Protein AF-A0A0D6MCU6-F1 (afdb_monomer)

Foldseek 3Di:
DDLVVLCVVCVVDDSVVSVVLVCCCQPPAPCVRPQWGAVVSLVVVLVVCCVVVNPPDPLSVVSVVLSVVLLVLLCVLLVHDNGDIQHSNNSVVSVVVQVVDPDHRPSVVSVVVNVCVVPPPPVD

Secondary structure (DSSP, 8-state):
--HHHHHHH-TTS-HHHHHHHHHHIIIII--S-SSEE-HHHHHHHHHHHHHHH-TTSHHHHHHHHHHHHHHHHHHHHTT--TTS-EEHHHHHHHHHHHHH-SS--HHHHHHHHHHHHHH-TT--

Radius of gyration: 15.27 Å; Cα contacts (8 Å, |Δi|>4): 111; chains: 1; bounding box: 32×31×40 Å

Organism: NCBI:txid53326

pLDDT: mean 88.23, std 8.29, range [47.59, 96.81]

Mean predicted aligned error: 4.76 Å

InterPro domains:
  IPR011992 EF-hand domain pair [SSF47473] (14-123)

Solvent-accessible surface area (backbone atoms only — not comparable to full-atom values): 7125 Å² total; per-residue (Å²): 134,58,72,65,63,56,42,68,75,40,76,92,51,62,59,70,57,53,56,52,53,52,51,45,42,60,74,74,45,22,71,79,69,75,77,38,35,41,64,65,26,52,49,52,51,35,51,50,44,15,73,75,72,36,74,82,33,71,67,27,51,50,42,47,53,44,49,49,53,23,52,52,37,48,26,56,75,67,75,45,60,80,86,52,72,41,39,64,67,54,50,52,49,54,53,58,53,44,75,75,42,97,56,81,56,68,29,59,54,42,44,50,59,42,52,50,58,67,69,44,82,77,81,122

Structure (mmCIF, N/CA/C/O backbone):
data_AF-A0A0D6MCU6-F1
#
_entry.id   AF-A0A0D6MCU6-F1
#
loop_
_atom_site.group_PDB
_atom_site.id
_atom_site.type_symbol
_atom_site.label_atom_id
_atom_site.label_alt_id
_atom_site.label_comp_id
_atom_site.label_asym_id
_atom_site.label_entity_id
_atom_site.label_seq_id
_atom_site.pdbx_PDB_ins_code
_atom_site.Cartn_x
_atom_site.Cartn_y
_atom_site.Cartn_z
_atom_site.occupancy
_atom_site.B_iso_or_equiv
_atom_site.auth_seq_id
_atom_site.auth_comp_id
_atom_site.auth_asym_id
_atom_site.auth_atom_id
_atom_site.pdbx_PDB_model_num
ATOM 1 N N . MET A 1 1 ? -5.805 -15.772 10.165 1.00 73.12 1 MET A N 1
ATOM 2 C CA . MET A 1 1 ? -6.796 -15.003 10.948 1.00 73.12 1 MET A CA 1
ATOM 3 C C . MET A 1 1 ? -8.021 -14.872 10.070 1.00 73.12 1 MET A C 1
ATOM 5 O O . MET A 1 1 ? -7.828 -14.622 8.887 1.00 73.12 1 MET A O 1
ATOM 9 N N . ASN A 1 2 ? -9.226 -15.155 10.561 1.00 85.69 2 ASN A N 1
ATOM 10 C CA . ASN A 1 2 ? -10.412 -15.002 9.718 1.00 85.69 2 ASN A CA 1
ATOM 11 C C . ASN A 1 2 ? -10.888 -13.532 9.752 1.00 85.69 2 ASN A C 1
ATOM 13 O O . ASN A 1 2 ? -10.507 -12.772 10.637 1.00 85.69 2 ASN A O 1
ATOM 17 N N . LEU A 1 3 ? -11.683 -13.117 8.765 1.00 90.81 3 LEU A N 1
ATOM 18 C CA . LEU A 1 3 ? -12.147 -11.730 8.633 1.00 90.81 3 LEU A CA 1
ATOM 19 C C . LEU A 1 3 ? -12.999 -11.256 9.823 1.00 90.81 3 LEU A C 1
ATOM 21 O O . LEU A 1 3 ? -12.942 -10.082 10.168 1.00 90.81 3 LEU A O 1
ATOM 25 N N . GLU A 1 4 ? -13.771 -12.146 10.444 1.00 93.69 4 GLU A N 1
ATOM 26 C CA . GLU A 1 4 ? -14.603 -11.790 11.597 1.00 93.69 4 GLU A CA 1
ATOM 27 C C . GLU A 1 4 ? -13.730 -11.516 12.834 1.00 93.69 4 GLU A C 1
ATOM 29 O O . GLU A 1 4 ? -13.958 -10.517 13.508 1.00 93.69 4 GLU A O 1
ATOM 34 N N . ASP A 1 5 ? -12.646 -12.280 13.043 1.00 93.44 5 ASP A N 1
ATOM 35 C CA . ASP A 1 5 ? -11.665 -12.001 14.106 1.00 93.44 5 ASP A CA 1
ATOM 36 C C . ASP A 1 5 ? -11.085 -10.581 13.959 1.00 93.44 5 ASP A C 1
ATOM 38 O O . ASP A 1 5 ? -10.907 -9.862 14.938 1.00 93.44 5 ASP A O 1
ATOM 42 N N . VAL A 1 6 ? -10.792 -10.162 12.721 1.00 92.81 6 VAL A N 1
ATOM 43 C CA . VAL A 1 6 ? -10.265 -8.819 12.435 1.00 92.81 6 VAL A CA 1
ATOM 44 C C . VAL A 1 6 ? -11.323 -7.751 12.696 1.00 92.81 6 VAL A C 1
ATOM 46 O O . VAL A 1 6 ? -10.993 -6.702 13.234 1.00 92.81 6 VAL A O 1
ATOM 49 N N . ILE A 1 7 ? -12.587 -7.996 12.341 1.00 95.12 7 ILE A N 1
ATOM 50 C CA . ILE A 1 7 ? -13.681 -7.056 12.624 1.00 95.12 7 ILE A CA 1
ATOM 51 C C . ILE A 1 7 ? -13.814 -6.836 14.136 1.00 95.12 7 ILE A C 1
ATOM 53 O O . ILE A 1 7 ? -13.882 -5.690 14.578 1.00 95.12 7 ILE A O 1
ATOM 57 N N . ASP A 1 8 ? -13.748 -7.909 14.923 1.00 95.44 8 ASP A N 1
ATOM 58 C CA . ASP A 1 8 ? -13.844 -7.845 16.383 1.00 95.44 8 ASP A CA 1
ATOM 59 C C . ASP A 1 8 ? -12.674 -7.082 17.034 1.00 95.44 8 ASP A C 1
ATOM 61 O O . ASP A 1 8 ? -12.832 -6.489 18.103 1.00 95.44 8 ASP A O 1
ATOM 65 N N . MET A 1 9 ? -11.499 -7.045 16.392 1.00 94.94 9 MET A N 1
ATOM 66 C CA . MET A 1 9 ? -10.336 -6.279 16.865 1.00 94.94 9 MET A CA 1
ATOM 67 C C . MET A 1 9 ? -10.475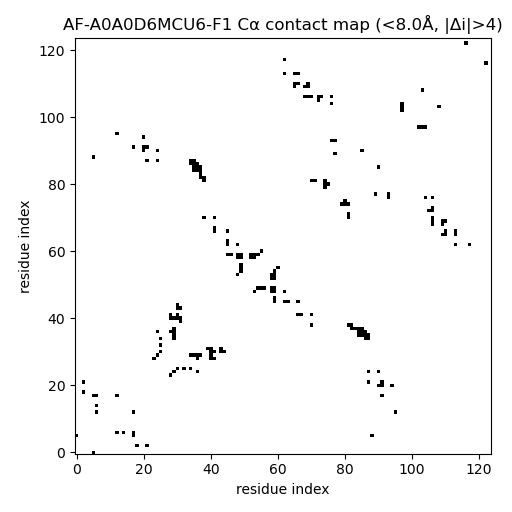 -4.761 16.678 1.00 94.94 9 MET A C 1
ATOM 69 O O . MET A 1 9 ? -9.757 -4.007 17.337 1.00 94.94 9 MET A O 1
ATOM 73 N N . PHE A 1 10 ? -11.375 -4.303 15.804 1.00 94.56 10 PHE A N 1
ATOM 74 C CA . PHE A 1 10 ? -11.586 -2.885 15.497 1.00 94.56 10 PHE A CA 1
ATOM 75 C C . PHE A 1 10 ? -13.065 -2.495 15.683 1.00 94.56 10 PHE A C 1
ATOM 77 O O . PHE A 1 10 ? -13.722 -2.102 14.717 1.00 94.56 10 PHE A O 1
ATOM 84 N N . PRO A 1 11 ? -13.601 -2.566 16.918 1.00 93.69 11 PRO A N 1
ATOM 85 C CA . PRO A 1 11 ? -15.036 -2.410 17.185 1.00 93.69 11 PRO A CA 1
ATOM 86 C C . PRO A 1 11 ? -15.580 -1.011 16.862 1.00 93.69 11 PRO A C 1
ATOM 88 O O . PRO A 1 11 ? -16.772 -0.857 16.602 1.00 93.69 11 PRO A O 1
ATOM 91 N N . ASP A 1 12 ? -14.712 0.004 16.859 1.00 93.38 12 ASP A N 1
ATOM 92 C CA . ASP A 1 12 ? -15.070 1.395 16.562 1.00 93.38 12 ASP A CA 1
ATOM 93 C C . ASP A 1 12 ? -15.097 1.702 15.053 1.00 93.38 12 ASP A C 1
ATOM 95 O O . ASP A 1 12 ? -15.439 2.813 14.642 1.00 93.38 12 ASP A O 1
ATOM 99 N N . ILE A 1 13 ? -14.733 0.732 14.210 1.00 95.38 13 ILE A N 1
ATOM 100 C CA . ILE A 1 13 ? -14.707 0.873 12.757 1.00 95.38 13 ILE A CA 1
ATOM 101 C C . ILE A 1 13 ? -15.904 0.145 12.154 1.00 95.38 13 ILE A C 1
ATOM 103 O O . ILE A 1 13 ? -16.196 -1.003 12.481 1.00 95.38 13 ILE A O 1
ATOM 107 N N . GLU A 1 14 ? -16.584 0.795 11.209 1.00 95.69 14 GLU A N 1
ATOM 108 C CA . GLU A 1 14 ? -17.682 0.164 10.482 1.00 95.69 14 GLU A CA 1
ATOM 109 C C . GLU A 1 14 ? -17.192 -1.125 9.783 1.00 95.69 14 GLU A C 1
ATOM 111 O O . GLU A 1 14 ? -16.268 -1.058 8.961 1.00 95.69 14 GLU A O 1
ATOM 116 N N . PRO A 1 15 ? -17.833 -2.290 10.010 1.00 96.75 15 PRO A N 1
ATOM 117 C CA . PRO A 1 15 ? -17.388 -3.559 9.435 1.00 96.75 15 PRO A CA 1
ATOM 118 C C . PRO A 1 15 ? -17.240 -3.525 7.910 1.00 96.75 15 PRO A C 1
ATOM 120 O O . PRO A 1 15 ? -16.348 -4.162 7.354 1.00 96.75 15 PRO A O 1
ATOM 123 N N . PHE A 1 16 ? -18.075 -2.752 7.209 1.00 96.00 16 PHE A N 1
ATOM 124 C CA . PHE A 1 16 ? -17.973 -2.581 5.760 1.00 96.00 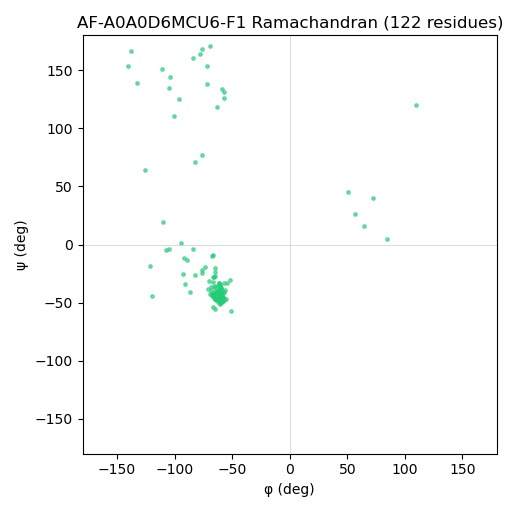16 PHE A CA 1
ATOM 125 C C . PHE A 1 16 ? -16.620 -1.997 5.318 1.00 96.00 16 PHE A C 1
ATOM 127 O O . PHE A 1 16 ? -16.069 -2.427 4.301 1.00 96.00 16 PHE A O 1
ATOM 134 N N . LEU A 1 17 ? -16.048 -1.058 6.079 1.00 95.62 17 LEU A N 1
ATOM 135 C CA . LEU A 1 17 ? -14.726 -0.496 5.791 1.00 95.62 17 LEU A CA 1
ATOM 136 C C . LEU A 1 17 ? -13.634 -1.556 5.939 1.00 95.62 17 LEU A C 1
ATOM 138 O O . LEU A 1 17 ? -12.817 -1.708 5.032 1.00 95.62 17 LEU A O 1
ATOM 142 N N . ILE A 1 18 ? -13.691 -2.353 7.008 1.00 96.25 18 ILE A N 1
ATOM 143 C CA . ILE A 1 18 ? -12.745 -3.450 7.253 1.00 96.25 18 ILE A CA 1
ATOM 144 C C . ILE A 1 18 ? -12.781 -4.453 6.099 1.00 96.25 18 ILE A C 1
ATOM 146 O O . ILE A 1 18 ? -11.732 -4.833 5.584 1.00 96.25 18 ILE A O 1
ATOM 150 N N . ARG A 1 19 ? -13.975 -4.821 5.609 1.00 96.81 19 ARG A N 1
ATOM 151 C CA . ARG A 1 19 ? -14.114 -5.726 4.453 1.00 96.81 19 ARG A CA 1
ATOM 152 C C . ARG A 1 19 ? -13.473 -5.150 3.183 1.00 96.81 19 ARG A C 1
ATOM 154 O O . ARG A 1 19 ? -12.811 -5.889 2.455 1.00 96.81 19 ARG A O 1
ATOM 161 N N . LYS A 1 20 ? -13.613 -3.842 2.923 1.00 95.31 20 LYS A N 1
ATOM 162 C CA . LYS A 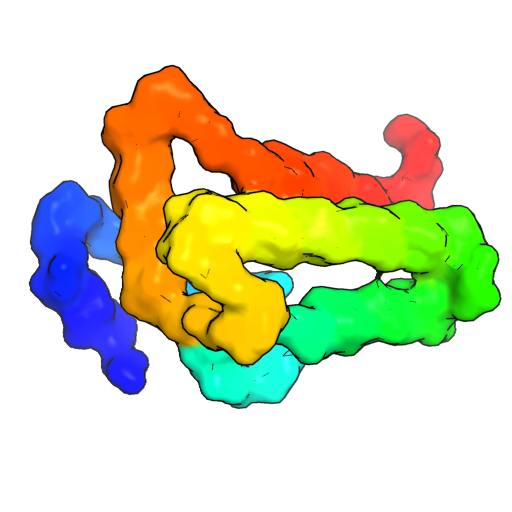1 20 ? -12.949 -3.176 1.783 1.00 95.31 20 LYS A CA 1
ATOM 163 C C . LYS A 1 20 ? -11.429 -3.183 1.921 1.00 95.31 20 LYS A C 1
ATOM 165 O O . LYS A 1 20 ? -10.735 -3.508 0.962 1.00 95.31 20 LYS A O 1
ATOM 170 N N . TRP A 1 21 ? -10.909 -2.826 3.092 1.00 95.00 21 TRP A N 1
ATOM 171 C CA . TRP A 1 21 ? -9.467 -2.766 3.323 1.00 95.00 21 TRP A CA 1
ATOM 172 C C . TRP A 1 21 ? -8.830 -4.156 3.314 1.00 95.00 21 TRP A C 1
ATOM 174 O O . 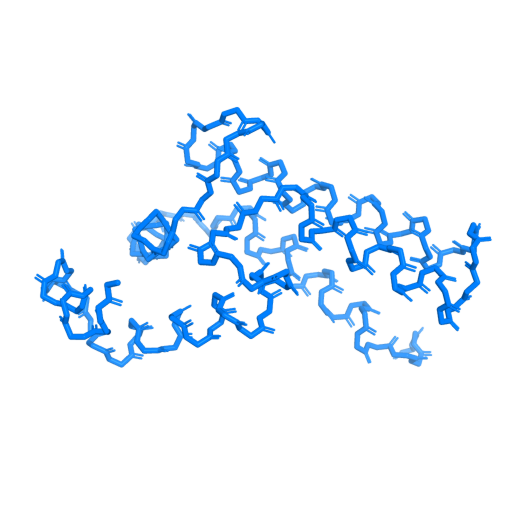TRP A 1 21 ? -7.749 -4.313 2.755 1.00 95.00 21 TRP A O 1
ATOM 184 N N . HIS A 1 22 ? -9.523 -5.166 3.841 1.00 95.62 22 HIS A N 1
ATOM 185 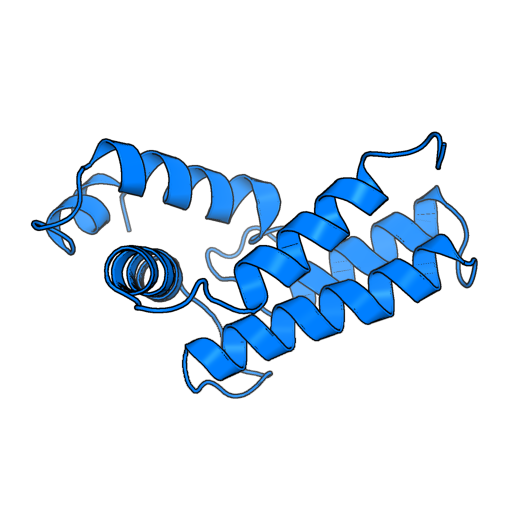C CA . HIS A 1 22 ? -9.137 -6.570 3.724 1.00 95.62 22 HIS A CA 1
ATOM 186 C C . HIS A 1 22 ? -9.065 -7.007 2.257 1.00 95.62 22 HIS A C 1
ATOM 188 O O . HIS A 1 22 ? -8.079 -7.599 1.834 1.00 95.62 22 HIS A O 1
ATOM 194 N N . TYR A 1 23 ? -10.090 -6.708 1.453 1.00 94.56 23 TYR A N 1
ATOM 195 C CA . TYR A 1 23 ? -10.057 -7.018 0.022 1.00 94.56 23 TYR A CA 1
ATOM 196 C C . TYR A 1 23 ? -8.873 -6.339 -0.675 1.00 94.56 23 TYR A C 1
ATOM 198 O O . TYR A 1 23 ? -8.169 -6.980 -1.455 1.00 94.56 23 TYR A O 1
ATOM 206 N N . ALA A 1 24 ? -8.627 -5.062 -0.368 1.00 92.31 24 ALA A N 1
ATOM 207 C CA . ALA A 1 24 ? -7.523 -4.321 -0.956 1.00 92.31 24 ALA A CA 1
ATOM 208 C C . ALA A 1 24 ? -6.160 -4.936 -0.608 1.00 92.31 24 ALA A C 1
ATOM 210 O O . ALA A 1 24 ? -5.342 -5.095 -1.509 1.00 92.31 24 ALA A O 1
ATOM 211 N N . PHE A 1 25 ? -5.958 -5.334 0.654 1.00 94.44 25 PHE A N 1
ATOM 212 C CA . PHE A 1 25 ? -4.742 -6.001 1.127 1.00 94.44 25 PHE A CA 1
ATOM 213 C C . PHE A 1 25 ? -4.386 -7.196 0.236 1.00 94.44 25 PHE A C 1
ATOM 215 O O . PHE A 1 25 ? -3.335 -7.204 -0.395 1.00 94.44 25 PHE A O 1
ATOM 222 N N . TYR A 1 26 ? -5.311 -8.146 0.100 1.00 94.19 26 TYR A N 1
ATOM 223 C CA . TYR A 1 26 ? -5.067 -9.392 -0.628 1.00 94.19 26 TYR A CA 1
ATOM 224 C C . TYR A 1 26 ? -5.085 -9.259 -2.150 1.00 94.19 26 TYR A C 1
ATOM 226 O O . TYR A 1 26 ? -4.512 -10.086 -2.848 1.00 94.19 26 TYR A O 1
ATOM 234 N N . THR A 1 27 ? -5.780 -8.256 -2.684 1.00 90.62 27 THR A N 1
ATOM 235 C CA . THR A 1 27 ? -5.936 -8.119 -4.140 1.00 90.62 27 THR A CA 1
ATOM 236 C C . THR A 1 27 ? -4.836 -7.266 -4.756 1.00 90.62 27 THR A C 1
ATOM 238 O O . THR A 1 27 ? -4.449 -7.502 -5.898 1.00 90.62 27 THR A O 1
ATOM 241 N N . PHE A 1 28 ? -4.361 -6.249 -4.034 1.00 87.50 28 PHE A N 1
ATOM 242 C CA . PHE A 1 28 ? -3.497 -5.222 -4.613 1.00 87.50 28 PHE A CA 1
ATOM 243 C C . PHE A 1 28 ? -2.129 -5.087 -3.942 1.00 87.50 28 PHE A C 1
ATOM 245 O O . PHE A 1 28 ? -1.242 -4.507 -4.562 1.00 87.50 28 PHE A O 1
ATOM 252 N N . PHE A 1 29 ? -1.944 -5.595 -2.718 1.00 90.69 29 PHE A N 1
ATOM 253 C CA . PHE A 1 29 ? -0.708 -5.375 -1.957 1.00 90.69 29 PHE A CA 1
ATOM 254 C C . PHE A 1 29 ? 0.044 -6.663 -1.601 1.00 90.69 29 PHE A C 1
ATOM 256 O O . PHE A 1 29 ? 1.253 -6.691 -1.788 1.00 90.69 29 PHE A O 1
ATOM 263 N N . ASP A 1 30 ? -0.630 -7.720 -1.142 1.00 94.00 30 ASP A N 1
ATOM 264 C CA . ASP A 1 30 ? -0.031 -9.051 -0.922 1.00 94.00 30 ASP A CA 1
ATOM 265 C C . ASP A 1 30 ? 0.010 -9.831 -2.249 1.00 94.00 30 ASP A C 1
ATOM 267 O O . ASP A 1 30 ? -0.771 -10.749 -2.506 1.00 94.00 30 ASP A O 1
ATOM 271 N N . LEU A 1 31 ? 0.882 -9.392 -3.154 1.00 90.69 31 LEU A N 1
ATOM 272 C CA . LEU A 1 31 ? 0.990 -9.913 -4.518 1.00 90.69 31 LEU A CA 1
ATOM 273 C C . LEU A 1 31 ? 1.687 -11.274 -4.578 1.00 90.69 31 LEU A C 1
ATOM 275 O O . LEU A 1 31 ? 1.523 -12.010 -5.558 1.00 90.69 31 LEU A O 1
ATOM 279 N N . ILE A 1 32 ? 2.480 -11.607 -3.562 1.00 93.25 32 ILE A N 1
ATOM 280 C CA . ILE A 1 32 ? 3.118 -12.920 -3.434 1.00 93.25 32 ILE A CA 1
ATOM 281 C C . ILE A 1 32 ? 2.250 -13.929 -2.671 1.00 93.25 32 ILE A C 1
ATOM 283 O O . ILE A 1 32 ? 2.539 -15.127 -2.732 1.00 93.25 32 ILE A O 1
ATOM 287 N N . GLY A 1 33 ? 1.191 -13.470 -1.998 1.00 92.19 33 GLY A N 1
ATOM 288 C CA . GLY A 1 33 ? 0.185 -14.300 -1.337 1.00 92.19 33 GLY A CA 1
ATOM 289 C C . GLY A 1 33 ? 0.693 -14.979 -0.068 1.00 92.19 33 GLY A C 1
ATOM 290 O O . GLY A 1 33 ? 0.416 -16.164 0.133 1.00 92.19 33 GLY A O 1
ATOM 291 N N . ASN A 1 34 ? 1.489 -14.282 0.748 1.00 94.50 34 ASN A N 1
ATOM 292 C CA . ASN A 1 34 ? 2.042 -14.816 1.998 1.00 94.50 34 ASN A CA 1
ATOM 293 C C . ASN A 1 34 ? 1.444 -14.184 3.268 1.00 94.50 34 ASN A C 1
ATOM 295 O O . ASN A 1 34 ? 2.046 -14.303 4.340 1.00 94.50 34 ASN A O 1
ATOM 299 N N . ASP A 1 35 ? 0.265 -13.564 3.154 1.00 94.81 35 ASP A N 1
ATOM 300 C CA . ASP A 1 35 ? -0.505 -12.936 4.235 1.00 94.81 35 ASP A CA 1
ATOM 301 C C . ASP A 1 35 ? 0.190 -11.725 4.891 1.00 94.81 35 ASP A C 1
ATOM 303 O O . ASP A 1 35 ? -0.200 -11.274 5.977 1.00 94.81 35 ASP A O 1
ATOM 307 N N . VAL A 1 36 ? 1.219 -11.172 4.247 1.00 96.00 36 VAL A N 1
ATOM 308 C CA . VAL A 1 36 ? 1.914 -9.955 4.673 1.00 96.00 36 VAL A CA 1
ATOM 309 C C . VAL A 1 36 ? 2.263 -9.099 3.466 1.00 96.00 36 VAL A C 1
ATOM 311 O O . VAL A 1 36 ? 2.466 -9.609 2.378 1.00 96.00 36 VAL A O 1
ATOM 314 N N . ILE A 1 37 ? 2.390 -7.794 3.677 1.00 95.50 37 ILE A N 1
ATOM 315 C CA . ILE A 1 37 ? 2.970 -6.895 2.683 1.00 95.50 37 ILE A CA 1
ATOM 316 C C . ILE A 1 37 ? 4.446 -6.710 3.035 1.00 95.50 37 ILE A C 1
ATOM 318 O O . ILE A 1 37 ? 4.788 -6.319 4.158 1.00 95.50 37 ILE A O 1
ATOM 322 N N . GLU A 1 38 ? 5.321 -6.984 2.077 1.00 95.88 38 GLU A N 1
ATOM 323 C CA . GLU A 1 38 ? 6.761 -6.780 2.178 1.00 95.88 38 GLU A CA 1
ATOM 324 C C . GLU A 1 38 ? 7.329 -6.176 0.888 1.00 95.88 38 GLU A C 1
ATOM 326 O O . GLU A 1 38 ? 6.692 -6.171 -0.163 1.00 95.88 38 GLU A O 1
ATOM 331 N N . TRP A 1 39 ? 8.572 -5.686 0.931 1.00 95.44 39 TRP A N 1
ATOM 332 C CA . TRP A 1 39 ? 9.224 -5.107 -0.253 1.00 95.44 39 TRP A CA 1
ATOM 333 C C . TRP A 1 39 ? 9.177 -6.024 -1.491 1.00 95.44 39 TRP A C 1
ATOM 335 O O . TRP A 1 39 ? 9.127 -5.562 -2.632 1.00 95.44 39 TRP A O 1
ATOM 345 N N . ARG A 1 40 ? 9.171 -7.344 -1.275 1.00 95.56 40 ARG A N 1
ATOM 346 C CA . ARG A 1 40 ? 9.115 -8.332 -2.352 1.00 95.56 40 ARG A CA 1
ATOM 347 C C . ARG A 1 40 ? 7.836 -8.230 -3.190 1.00 95.56 40 ARG A C 1
ATOM 349 O O . ARG A 1 40 ? 7.926 -8.468 -4.392 1.00 95.56 40 ARG A O 1
ATOM 356 N N . ASP A 1 41 ? 6.702 -7.847 -2.606 1.00 94.31 41 ASP A N 1
ATOM 357 C CA . ASP A 1 41 ? 5.456 -7.619 -3.347 1.00 94.31 41 ASP A CA 1
ATOM 358 C C . ASP A 1 41 ? 5.626 -6.508 -4.383 1.00 94.31 41 ASP A C 1
ATOM 360 O O . ASP A 1 41 ? 5.358 -6.686 -5.573 1.00 94.31 41 ASP A O 1
ATOM 364 N N . PHE A 1 42 ? 6.175 -5.377 -3.940 1.00 92.56 42 PHE A N 1
ATOM 365 C CA . PHE A 1 42 ? 6.454 -4.225 -4.793 1.00 92.56 42 PHE A CA 1
ATOM 366 C C . PHE A 1 42 ? 7.483 -4.570 -5.871 1.00 92.56 42 PHE A C 1
ATOM 368 O O . PHE A 1 42 ? 7.295 -4.218 -7.035 1.00 92.56 42 PHE A O 1
ATOM 375 N N . GLN A 1 43 ? 8.537 -5.312 -5.517 1.00 94.00 43 GLN A N 1
ATOM 376 C CA . GLN A 1 43 ? 9.536 -5.763 -6.485 1.00 94.00 43 GLN A CA 1
ATOM 377 C C . GLN A 1 43 ? 8.920 -6.667 -7.562 1.00 94.00 43 GLN A C 1
ATOM 379 O O . GLN A 1 43 ? 9.210 -6.481 -8.742 1.00 94.00 43 GLN A O 1
ATOM 384 N N . GLN A 1 44 ? 8.029 -7.591 -7.189 1.00 92.75 44 GLN A N 1
ATOM 385 C CA . GLN A 1 44 ? 7.338 -8.453 -8.150 1.00 92.75 44 GLN A CA 1
ATOM 386 C C . GLN A 1 44 ? 6.478 -7.642 -9.128 1.00 92.75 44 GLN A C 1
ATOM 388 O O . GLN A 1 44 ? 6.445 -7.953 -10.320 1.00 92.75 44 GLN A O 1
ATOM 393 N N . LEU A 1 45 ? 5.822 -6.580 -8.655 1.00 89.75 45 LEU A N 1
ATOM 394 C CA . LEU A 1 45 ? 5.053 -5.682 -9.515 1.00 89.75 45 LEU A CA 1
ATOM 395 C C . LEU A 1 45 ? 5.949 -4.879 -10.469 1.00 89.75 45 LEU A C 1
ATOM 397 O O . LEU A 1 45 ? 5.637 -4.774 -11.656 1.00 89.75 45 LEU A O 1
ATOM 401 N N . ILE A 1 46 ? 7.076 -4.351 -9.980 1.00 91.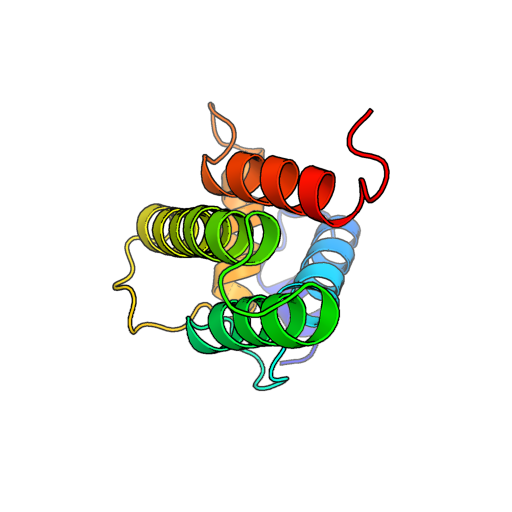12 46 ILE A N 1
ATOM 402 C CA . ILE A 1 46 ? 8.074 -3.644 -10.800 1.00 91.12 46 ILE A CA 1
ATOM 403 C C . ILE A 1 46 ? 8.588 -4.561 -11.916 1.00 91.12 46 ILE A C 1
ATOM 405 O O . ILE A 1 46 ? 8.587 -4.172 -13.087 1.00 91.12 46 ILE A O 1
ATOM 409 N N . ASP A 1 47 ? 8.968 -5.789 -11.564 1.00 92.69 47 ASP A N 1
ATOM 410 C CA . ASP A 1 47 ? 9.505 -6.771 -12.505 1.00 92.69 47 ASP A CA 1
ATOM 411 C C . ASP A 1 47 ? 8.451 -7.182 -13.544 1.00 92.69 47 ASP A C 1
ATOM 413 O O . ASP A 1 47 ? 8.756 -7.281 -14.734 1.00 92.69 47 ASP A O 1
ATOM 417 N N . ALA A 1 48 ? 7.190 -7.354 -13.128 1.00 89.62 48 ALA A N 1
ATOM 418 C CA . ALA A 1 48 ? 6.082 -7.643 -14.035 1.00 89.62 48 ALA A CA 1
ATOM 419 C C . ALA A 1 48 ? 5.837 -6.498 -15.034 1.00 89.62 48 ALA A C 1
ATOM 421 O O . ALA A 1 48 ? 5.646 -6.745 -16.227 1.00 89.62 48 ALA A O 1
ATOM 422 N N . ILE A 1 49 ? 5.899 -5.241 -14.582 1.00 87.25 49 ILE A N 1
ATOM 423 C CA . ILE A 1 49 ? 5.788 -4.068 -15.462 1.00 87.25 49 ILE A CA 1
ATOM 424 C C . ILE A 1 49 ? 6.952 -4.029 -16.448 1.00 87.25 49 ILE A C 1
ATOM 426 O O . ILE A 1 49 ? 6.727 -3.831 -17.641 1.00 87.25 49 ILE A O 1
ATOM 430 N N . GLY A 1 50 ? 8.180 -4.266 -15.983 1.00 89.88 50 GLY A N 1
ATOM 431 C CA . GLY A 1 50 ? 9.355 -4.352 -16.848 1.00 89.88 50 GLY A CA 1
ATOM 432 C C . GLY A 1 50 ? 9.232 -5.461 -17.899 1.00 89.88 50 GLY A C 1
ATOM 433 O O . GLY A 1 50 ? 9.548 -5.240 -19.068 1.00 89.88 50 GLY A O 1
ATOM 434 N N . ALA A 1 51 ? 8.701 -6.625 -17.523 1.00 91.25 51 ALA A N 1
ATOM 435 C CA . ALA A 1 51 ? 8.479 -7.740 -18.439 1.00 91.25 51 ALA A CA 1
ATOM 436 C C . ALA A 1 51 ? 7.426 -7.432 -19.521 1.00 91.25 51 ALA A C 1
ATOM 438 O O . ALA A 1 51 ? 7.588 -7.859 -20.663 1.00 91.25 51 ALA A O 1
ATOM 439 N N . VAL A 1 52 ? 6.366 -6.687 -19.184 1.00 87.69 52 VAL A N 1
ATOM 440 C CA . VAL A 1 52 ? 5.261 -6.373 -20.112 1.00 87.69 52 VAL A CA 1
ATOM 441 C C . VAL A 1 52 ? 5.541 -5.131 -20.963 1.00 87.69 52 VAL A C 1
ATOM 443 O O . VAL A 1 52 ? 5.213 -5.116 -22.148 1.00 87.69 52 VAL A O 1
ATOM 446 N N . ARG A 1 53 ? 6.128 -4.083 -20.375 1.00 85.19 53 ARG A N 1
ATOM 447 C CA . ARG A 1 53 ? 6.285 -2.754 -20.998 1.00 85.19 53 ARG A CA 1
ATOM 448 C C . ARG A 1 53 ? 7.718 -2.422 -21.426 1.00 85.19 53 ARG A C 1
ATOM 450 O O . ARG A 1 53 ? 7.940 -1.397 -22.062 1.00 85.19 53 ARG A O 1
ATOM 457 N N . GLY A 1 54 ? 8.679 -3.293 -21.121 1.00 87.94 54 GLY A N 1
ATOM 458 C CA . GLY A 1 54 ? 10.079 -3.160 -21.517 1.00 87.94 54 GLY A CA 1
ATOM 459 C C . GLY A 1 54 ? 11.003 -2.852 -20.340 1.00 87.94 54 GLY A C 1
ATOM 460 O O . GLY A 1 54 ? 10.900 -1.818 -19.675 1.00 87.94 54 GLY A O 1
ATOM 461 N N . MET A 1 55 ? 11.966 -3.748 -20.112 1.00 89.69 55 MET A N 1
ATOM 462 C CA . MET A 1 55 ? 12.964 -3.607 -19.055 1.00 89.69 55 MET A CA 1
ATOM 463 C C . MET A 1 55 ? 13.829 -2.368 -19.291 1.00 89.69 55 MET A C 1
ATOM 465 O O . MET A 1 55 ? 14.548 -2.264 -20.280 1.00 89.69 55 MET A O 1
ATOM 469 N N . GLY A 1 56 ? 13.765 -1.435 -18.345 1.00 87.56 56 GLY A N 1
ATOM 470 C CA . GLY A 1 56 ? 14.531 -0.184 -18.378 1.00 87.56 56 GLY A CA 1
ATOM 471 C C . GLY A 1 56 ? 13.876 0.937 -19.187 1.00 87.56 56 GLY A C 1
ATOM 472 O O . GLY A 1 56 ? 14.482 1.995 -19.321 1.00 87.56 56 GLY A O 1
ATOM 473 N N . GLY A 1 57 ? 12.656 0.726 -19.691 1.00 86.69 57 GLY A N 1
ATOM 474 C CA . GLY A 1 57 ? 11.842 1.788 -20.280 1.00 86.69 57 GLY A CA 1
ATOM 475 C C . GLY A 1 57 ? 11.343 2.797 -19.241 1.00 86.69 57 GLY A C 1
ATOM 476 O O . GLY A 1 57 ? 11.464 2.579 -18.032 1.00 86.69 57 GLY A O 1
ATOM 477 N N . GLU A 1 58 ? 10.753 3.894 -19.721 1.00 86.69 58 GLU A N 1
ATOM 478 C CA . GLU A 1 58 ? 10.230 4.981 -18.879 1.00 86.69 58 GLU A CA 1
ATOM 479 C C . GLU A 1 58 ? 9.232 4.466 -17.834 1.00 86.69 58 GLU A C 1
ATOM 481 O O . GLU A 1 58 ? 9.402 4.745 -16.649 1.00 86.69 58 GLU A O 1
ATOM 486 N N . ASP A 1 59 ? 8.282 3.618 -18.240 1.00 83.81 59 ASP A N 1
ATOM 487 C CA . ASP A 1 59 ? 7.289 3.011 -17.344 1.00 83.81 59 ASP A CA 1
ATOM 488 C C . ASP A 1 59 ? 7.923 2.147 -16.249 1.00 83.81 59 ASP A C 1
ATOM 490 O O . ASP A 1 59 ? 7.513 2.210 -15.092 1.00 83.81 59 ASP A O 1
ATOM 494 N N . HIS A 1 60 ? 8.948 1.356 -16.585 1.00 88.75 60 HIS A N 1
ATOM 495 C CA . HIS A 1 60 ? 9.650 0.523 -15.606 1.00 88.75 60 HIS A CA 1
ATOM 496 C C . HIS A 1 60 ? 10.416 1.383 -14.592 1.00 88.75 60 HIS A C 1
ATOM 498 O O . HIS A 1 60 ? 10.397 1.108 -13.392 1.00 88.75 60 HIS A O 1
ATOM 504 N N . ILE A 1 61 ? 11.071 2.451 -15.056 1.00 89.19 61 ILE A N 1
ATOM 505 C CA . ILE A 1 61 ? 11.792 3.388 -14.186 1.00 89.19 61 ILE A CA 1
ATOM 506 C C . ILE A 1 61 ? 10.810 4.146 -13.286 1.00 89.19 61 ILE A C 1
ATOM 508 O O . ILE A 1 61 ? 11.049 4.244 -12.082 1.00 89.19 61 ILE A O 1
ATOM 512 N N . ALA A 1 62 ? 9.709 4.643 -13.850 1.00 86.31 62 ALA A N 1
ATOM 513 C CA . ALA A 1 62 ? 8.668 5.350 -13.117 1.00 86.31 62 ALA A CA 1
ATOM 514 C C . ALA A 1 62 ? 8.017 4.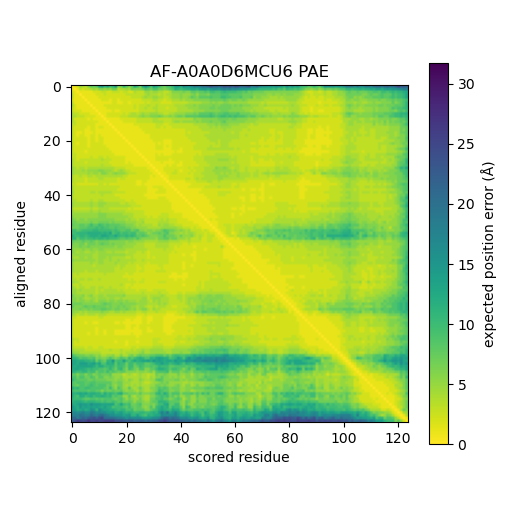447 -12.062 1.00 86.31 62 ALA A C 1
ATOM 516 O O . ALA A 1 62 ? 7.914 4.850 -10.906 1.00 86.31 62 ALA A O 1
ATOM 517 N N . ALA A 1 63 ? 7.663 3.209 -12.426 1.00 87.44 63 ALA A N 1
ATOM 518 C CA . ALA A 1 63 ? 7.129 2.223 -11.492 1.00 87.44 63 ALA A CA 1
ATOM 519 C C . ALA A 1 63 ? 8.110 1.947 -10.351 1.00 87.44 63 ALA A C 1
ATOM 521 O O . ALA A 1 63 ? 7.708 1.970 -9.192 1.00 87.44 63 ALA A O 1
ATOM 522 N N . ARG A 1 64 ? 9.401 1.761 -10.658 1.00 91.06 64 ARG A N 1
ATOM 523 C CA . ARG A 1 64 ? 10.426 1.538 -9.634 1.00 91.06 64 ARG A CA 1
ATOM 524 C C . ARG A 1 64 ? 10.512 2.698 -8.648 1.00 91.06 64 ARG A C 1
ATOM 526 O O . ARG A 1 64 ? 10.575 2.443 -7.454 1.00 91.06 64 ARG A O 1
ATOM 533 N N . ILE A 1 65 ? 10.512 3.944 -9.118 1.00 89.94 65 ILE A N 1
ATOM 534 C CA . ILE A 1 65 ? 10.565 5.120 -8.236 1.00 89.94 65 ILE A CA 1
ATOM 535 C C . ILE A 1 65 ? 9.293 5.188 -7.385 1.00 89.94 65 ILE A C 1
ATOM 537 O O . ILE A 1 65 ? 9.371 5.154 -6.162 1.00 89.94 65 ILE A O 1
ATOM 541 N N . SER A 1 66 ? 8.119 5.187 -8.021 1.00 87.38 66 SER A N 1
ATOM 542 C CA . SER A 1 66 ? 6.849 5.380 -7.318 1.00 87.38 66 SER A CA 1
ATOM 543 C C . SER A 1 66 ? 6.522 4.258 -6.332 1.00 87.38 66 SER A C 1
ATOM 545 O O . SER A 1 66 ? 6.096 4.545 -5.221 1.00 87.38 66 SER A O 1
ATOM 547 N N . LEU A 1 67 ? 6.744 2.989 -6.687 1.00 89.38 67 LEU A N 1
ATOM 548 C CA . LEU A 1 67 ? 6.482 1.865 -5.778 1.00 89.38 67 LEU A CA 1
ATOM 549 C C . LEU A 1 67 ? 7.473 1.815 -4.609 1.00 89.38 67 LEU A C 1
ATOM 551 O O . LEU A 1 67 ? 7.087 1.430 -3.508 1.00 89.38 67 LEU A O 1
ATOM 555 N N . THR A 1 68 ? 8.719 2.254 -4.823 1.00 91.94 68 THR A N 1
ATOM 556 C CA . THR A 1 68 ? 9.686 2.443 -3.730 1.00 91.94 68 THR A CA 1
ATOM 557 C C . THR A 1 68 ? 9.202 3.520 -2.761 1.00 91.94 68 THR A C 1
ATOM 559 O O . THR A 1 68 ? 9.186 3.292 -1.554 1.00 91.94 68 THR A O 1
ATOM 562 N N . ASP A 1 69 ? 8.748 4.663 -3.281 1.00 90.06 69 ASP A N 1
ATOM 563 C CA . ASP A 1 69 ? 8.237 5.765 -2.460 1.00 90.06 69 ASP A CA 1
ATOM 564 C C . ASP A 1 69 ? 6.983 5.358 -1.670 1.00 90.06 69 ASP A C 1
ATOM 566 O O . ASP A 1 69 ? 6.854 5.703 -0.494 1.00 90.06 69 ASP A O 1
ATOM 570 N N . VAL A 1 70 ? 6.080 4.575 -2.278 1.00 89.94 70 VAL A N 1
ATOM 571 C CA . VAL A 1 70 ? 4.907 4.014 -1.586 1.00 89.94 70 VAL A CA 1
ATOM 572 C C . VAL A 1 70 ? 5.337 3.120 -0.426 1.00 89.94 70 VAL A C 1
ATOM 574 O O . VAL A 1 70 ? 4.863 3.326 0.692 1.00 89.94 70 VAL A O 1
ATOM 577 N N . TRP A 1 71 ? 6.241 2.162 -0.663 1.00 92.69 71 TRP A N 1
ATOM 578 C CA . TRP A 1 71 ? 6.716 1.256 0.386 1.00 92.69 71 TRP A CA 1
ATOM 579 C C . TRP A 1 71 ? 7.354 2.018 1.548 1.00 92.69 71 TRP A C 1
ATOM 581 O O . TRP A 1 71 ? 6.971 1.820 2.702 1.00 92.69 71 TRP A O 1
ATOM 591 N N . HIS A 1 72 ? 8.269 2.944 1.249 1.00 92.00 72 HIS A N 1
ATOM 592 C CA . HIS A 1 72 ? 8.905 3.762 2.277 1.00 92.00 72 HIS A CA 1
ATOM 593 C C . HIS A 1 72 ? 7.876 4.569 3.071 1.00 92.00 72 HIS A C 1
ATOM 595 O O . HIS A 1 72 ? 7.907 4.546 4.299 1.00 92.00 72 HIS A O 1
ATOM 601 N N . SER A 1 73 ? 6.908 5.203 2.403 1.00 89.81 73 SER A N 1
ATOM 602 C CA . SER A 1 73 ? 5.881 5.993 3.085 1.00 89.81 73 SER A CA 1
ATOM 603 C C . SER A 1 73 ? 4.970 5.142 3.984 1.00 89.81 73 SER A C 1
ATOM 605 O O . SER A 1 73 ? 4.578 5.589 5.068 1.00 89.81 73 SER A O 1
ATOM 607 N N . MET A 1 74 ? 4.657 3.904 3.581 1.00 91.00 74 MET A N 1
ATOM 608 C CA . MET A 1 74 ? 3.917 2.953 4.422 1.00 91.00 74 MET A CA 1
ATOM 609 C C . MET A 1 74 ? 4.724 2.568 5.670 1.00 91.00 74 MET A C 1
ATOM 611 O O . MET A 1 74 ? 4.198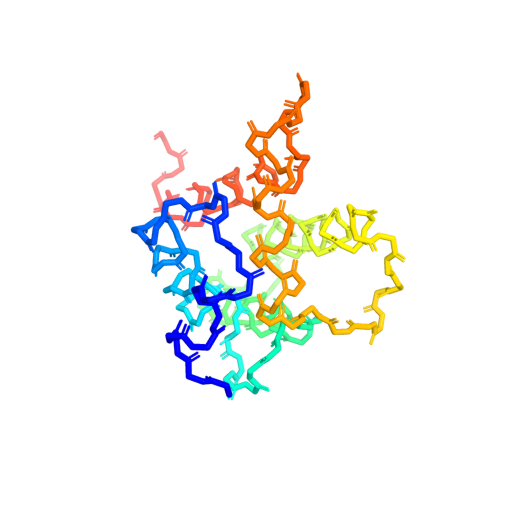 2.623 6.783 1.00 91.00 74 MET A O 1
ATOM 615 N N . CYS A 1 75 ? 6.006 2.232 5.505 1.00 92.12 75 CYS A N 1
ATOM 616 C CA . CYS A 1 75 ? 6.909 1.912 6.612 1.00 92.12 75 CYS A CA 1
ATOM 617 C C . CYS A 1 75 ? 7.071 3.084 7.587 1.00 92.12 75 CYS A C 1
ATOM 619 O O . CYS A 1 75 ? 6.935 2.895 8.794 1.00 92.12 75 CYS A O 1
ATOM 621 N N . GLU A 1 76 ? 7.285 4.299 7.079 1.00 90.62 76 GLU A N 1
ATOM 622 C CA . GLU A 1 76 ? 7.403 5.517 7.887 1.00 90.62 76 GLU A CA 1
ATOM 623 C C . GLU A 1 76 ? 6.128 5.796 8.691 1.00 90.62 76 GLU A C 1
ATOM 625 O O . GLU A 1 76 ? 6.203 6.096 9.882 1.00 90.62 76 GLU A O 1
ATOM 630 N N . THR A 1 77 ? 4.951 5.632 8.075 1.00 87.38 77 THR A N 1
ATOM 631 C CA . THR A 1 77 ? 3.651 5.830 8.745 1.00 87.38 77 THR A CA 1
ATOM 632 C C . THR A 1 77 ? 3.475 4.876 9.929 1.00 87.38 77 THR A C 1
ATOM 634 O O . THR A 1 77 ? 2.891 5.247 10.946 1.00 87.38 77 THR A O 1
ATOM 637 N N . MET A 1 78 ? 4.006 3.659 9.812 1.00 87.31 78 MET A N 1
ATOM 638 C CA . MET A 1 78 ? 3.940 2.631 10.852 1.00 87.31 78 MET A CA 1
ATOM 639 C C . MET A 1 78 ? 5.170 2.612 11.769 1.00 87.31 78 MET A C 1
ATOM 641 O O . MET A 1 78 ? 5.232 1.776 12.670 1.00 87.31 78 MET A O 1
ATOM 645 N N . ASN A 1 79 ? 6.135 3.514 11.554 1.00 88.88 79 ASN A N 1
ATOM 646 C CA . ASN A 1 79 ? 7.428 3.540 12.238 1.00 88.88 79 ASN A CA 1
ATOM 647 C C . ASN A 1 79 ? 8.147 2.172 12.207 1.00 88.88 79 ASN A C 1
ATOM 649 O O . ASN A 1 79 ? 8.642 1.694 13.230 1.00 88.88 79 ASN A O 1
ATOM 653 N N . LYS A 1 80 ? 8.166 1.539 11.029 1.00 91.44 80 LYS A N 1
ATOM 654 C CA . LYS A 1 80 ? 8.817 0.250 10.753 1.00 91.44 80 LYS A CA 1
ATOM 655 C C . LYS A 1 80 ? 10.039 0.417 9.847 1.00 91.44 80 LYS A C 1
ATOM 657 O O . LYS A 1 80 ? 10.073 1.308 9.001 1.00 91.44 80 LYS A O 1
ATOM 662 N N . ASP A 1 81 ? 11.020 -0.469 9.986 1.00 93.19 81 ASP A N 1
ATOM 663 C CA . ASP A 1 81 ? 12.137 -0.605 9.045 1.00 93.19 81 ASP A CA 1
ATOM 664 C C . ASP A 1 81 ? 11.670 -1.240 7.721 1.00 93.19 81 ASP A C 1
ATOM 666 O O . ASP A 1 81 ? 10.716 -2.017 7.673 1.00 93.19 81 ASP A O 1
ATOM 670 N N . TYR A 1 82 ? 12.374 -0.953 6.625 1.00 89.25 82 TYR A N 1
ATOM 671 C CA . TYR A 1 82 ? 12.028 -1.439 5.283 1.00 89.25 82 TYR A CA 1
ATOM 672 C C . TYR A 1 82 ? 12.193 -2.954 5.094 1.00 89.25 82 TYR A C 1
ATOM 674 O O . TYR A 1 82 ? 11.793 -3.485 4.058 1.00 89.25 82 TYR A O 1
ATOM 682 N N . LYS A 1 83 ? 12.801 -3.652 6.059 1.00 88.94 83 LYS A N 1
ATOM 683 C CA . LYS A 1 83 ? 12.887 -5.121 6.104 1.00 88.94 83 LYS A CA 1
ATOM 684 C C . LYS A 1 83 ? 11.741 -5.762 6.879 1.00 88.94 83 LYS A C 1
ATOM 686 O O . LYS A 1 83 ? 11.618 -6.988 6.867 1.00 88.94 83 LYS A O 1
ATOM 691 N N . GLU A 1 84 ? 10.958 -4.967 7.600 1.00 92.75 84 GLU A N 1
ATOM 692 C CA . GLU A 1 84 ? 9.820 -5.469 8.353 1.00 92.75 84 GLU A CA 1
ATOM 693 C C . GLU A 1 84 ? 8.621 -5.736 7.441 1.00 92.75 84 GLU A C 1
ATOM 695 O O . GLU A 1 84 ? 8.550 -5.302 6.293 1.00 92.75 84 GLU A O 1
ATOM 700 N N . LYS A 1 85 ? 7.672 -6.497 7.982 1.00 94.88 85 LYS A N 1
ATOM 701 C CA . LYS A 1 85 ? 6.441 -6.903 7.306 1.00 94.88 85 LYS A CA 1
ATOM 702 C C . LYS A 1 85 ? 5.273 -6.079 7.838 1.00 94.88 85 LYS A C 1
ATOM 704 O O . LYS A 1 85 ? 5.200 -5.790 9.039 1.00 94.88 85 LYS A O 1
ATOM 709 N N . ILE A 1 86 ? 4.333 -5.746 6.964 1.00 94.81 86 ILE A N 1
ATOM 710 C CA . ILE A 1 86 ? 3.049 -5.150 7.339 1.00 94.81 86 ILE A CA 1
ATOM 711 C C . ILE A 1 86 ? 2.009 -6.269 7.309 1.00 94.81 86 ILE A C 1
ATOM 713 O O . ILE A 1 86 ? 1.687 -6.812 6.257 1.00 94.81 86 ILE A O 1
ATOM 717 N N . THR A 1 87 ? 1.517 -6.654 8.483 1.00 95.56 87 THR A N 1
ATOM 718 C CA . THR A 1 87 ? 0.452 -7.655 8.609 1.00 95.56 87 THR A CA 1
ATOM 719 C C . THR A 1 87 ? -0.907 -7.057 8.246 1.00 95.56 87 THR A C 1
ATOM 721 O O . THR A 1 87 ? -1.070 -5.838 8.182 1.00 95.56 87 THR A O 1
ATOM 724 N N . LEU A 1 88 ? -1.924 -7.904 8.081 1.00 95.06 88 LEU A N 1
ATOM 725 C CA . LEU A 1 88 ? -3.298 -7.435 7.900 1.00 95.06 88 LEU A CA 1
ATOM 726 C C . LEU A 1 88 ? -3.761 -6.522 9.052 1.00 95.06 88 LEU A C 1
ATOM 728 O O . LEU A 1 88 ? -4.408 -5.511 8.806 1.00 95.06 88 LEU A O 1
ATOM 732 N N . VAL A 1 89 ? -3.398 -6.828 10.302 1.00 95.00 89 VAL A N 1
ATOM 733 C CA . VAL A 1 89 ? -3.768 -5.997 11.464 1.00 95.00 89 VAL A CA 1
ATOM 734 C C . VAL A 1 89 ? -3.074 -4.636 11.412 1.00 95.00 89 VAL A C 1
ATOM 736 O O . VAL A 1 89 ? -3.726 -3.617 11.629 1.00 95.00 89 VAL A O 1
ATOM 739 N N . ASP A 1 90 ? -1.782 -4.607 11.068 1.00 94.50 90 ASP A N 1
ATOM 740 C CA . ASP A 1 90 ? -1.035 -3.359 10.856 1.00 94.50 90 ASP A CA 1
ATOM 741 C C . ASP A 1 90 ? -1.710 -2.490 9.786 1.00 94.50 90 ASP A C 1
ATOM 743 O O . ASP A 1 90 ? -1.914 -1.293 9.976 1.00 94.50 90 ASP A O 1
ATOM 747 N N . TRP A 1 91 ? -2.097 -3.112 8.671 1.00 94.12 91 TRP A N 1
ATOM 748 C CA . TRP A 1 91 ? -2.765 -2.462 7.551 1.00 94.12 91 TRP A CA 1
ATOM 749 C C . TRP A 1 91 ? -4.130 -1.875 7.928 1.00 94.12 91 TRP A C 1
ATOM 751 O O . TRP A 1 91 ? -4.395 -0.705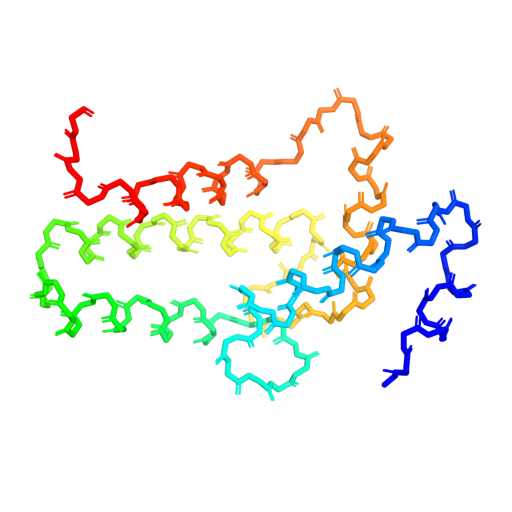 7.643 1.00 94.12 91 TRP A O 1
ATOM 761 N N . ILE A 1 92 ? -4.993 -2.652 8.591 1.00 94.44 92 ILE A N 1
ATOM 762 C CA . ILE A 1 92 ? -6.301 -2.166 9.056 1.00 94.44 92 ILE A CA 1
ATOM 763 C C . ILE A 1 92 ? -6.120 -1.044 10.084 1.00 94.44 92 ILE A C 1
ATOM 765 O O . ILE A 1 92 ? -6.806 -0.027 9.996 1.00 94.44 92 ILE A O 1
ATOM 769 N N . GLY A 1 93 ? -5.155 -1.176 11.000 1.00 92.81 93 GLY A N 1
ATOM 770 C CA . GLY A 1 93 ? -4.819 -0.132 11.967 1.00 92.81 93 GLY A CA 1
ATOM 771 C C . GLY A 1 93 ? -4.351 1.164 11.301 1.00 92.81 93 GLY A C 1
ATOM 772 O O . GLY A 1 93 ? -4.790 2.249 11.681 1.00 92.81 93 GLY A O 1
ATOM 773 N N . MET A 1 94 ? -3.532 1.065 10.253 1.00 90.50 94 MET A N 1
ATOM 774 C CA . MET A 1 94 ? -3.085 2.219 9.469 1.00 90.50 94 MET A CA 1
ATOM 775 C C . MET A 1 94 ? -4.263 2.965 8.823 1.00 90.50 94 MET A C 1
ATOM 777 O O . MET A 1 94 ? -4.324 4.196 8.873 1.00 90.50 94 MET A O 1
ATOM 781 N N . TRP A 1 95 ? -5.229 2.235 8.259 1.00 91.56 95 TRP A N 1
ATOM 782 C CA . TRP A 1 95 ? -6.454 2.816 7.704 1.00 91.56 95 TRP A CA 1
ATOM 783 C C . TRP A 1 95 ? -7.368 3.416 8.769 1.00 91.56 95 TRP A C 1
ATOM 785 O O . TRP A 1 95 ? -7.863 4.528 8.585 1.00 91.56 95 TRP A O 1
ATOM 795 N N . ALA A 1 96 ? -7.566 2.724 9.889 1.00 91.56 96 ALA A N 1
ATOM 796 C CA . ALA A 1 96 ? -8.357 3.222 11.007 1.00 91.56 96 ALA A CA 1
ATOM 797 C C . ALA A 1 96 ? -7.806 4.564 11.517 1.00 91.56 96 ALA A C 1
ATOM 799 O O . ALA A 1 96 ? -8.548 5.540 11.609 1.00 91.56 96 ALA A O 1
ATOM 800 N N . ASN A 1 97 ? -6.488 4.651 11.725 1.00 88.50 97 ASN A N 1
ATOM 801 C CA . ASN A 1 97 ? -5.818 5.881 12.154 1.00 88.50 97 ASN A CA 1
ATOM 802 C C . ASN A 1 97 ? -5.996 7.028 11.145 1.00 88.50 97 ASN A C 1
ATOM 804 O O . ASN A 1 97 ? -6.135 8.187 11.539 1.00 88.50 97 ASN A O 1
ATOM 808 N N . SER A 1 98 ? -6.031 6.711 9.845 1.00 86.38 98 SER A N 1
ATOM 809 C CA . SER A 1 98 ? -6.222 7.707 8.785 1.00 86.38 98 SER A CA 1
ATOM 810 C C . SER A 1 98 ? -7.601 8.371 8.804 1.00 86.38 98 SER A C 1
ATOM 812 O O . SER A 1 98 ? -7.707 9.528 8.413 1.00 86.38 98 SER A O 1
ATOM 814 N N . LEU A 1 99 ? -8.641 7.692 9.308 1.00 86.88 99 LEU A N 1
ATOM 815 C CA . LEU A 1 99 ? -9.993 8.263 9.392 1.00 86.88 99 LEU A CA 1
ATOM 816 C C . LEU A 1 99 ? -10.079 9.428 10.383 1.00 86.88 99 LEU A C 1
ATOM 818 O O . LEU A 1 99 ? -10.927 10.305 10.235 1.00 86.88 99 LEU A O 1
ATOM 822 N N . THR A 1 100 ? -9.214 9.426 11.396 1.00 82.56 100 THR A N 1
ATOM 823 C CA . THR A 1 100 ? -9.165 10.454 12.445 1.00 82.56 100 THR A CA 1
ATOM 824 C C . THR A 1 100 ? -7.999 11.423 12.280 1.00 82.56 100 THR A C 1
ATOM 826 O O . THR A 1 100 ? -7.862 12.357 13.068 1.00 82.56 100 THR A O 1
ATOM 829 N N . ALA A 1 101 ? -7.129 11.195 11.296 1.00 77.88 101 ALA A N 1
ATOM 830 C CA . ALA A 1 101 ? -5.959 12.025 11.074 1.00 77.88 101 ALA A CA 1
ATOM 831 C C . ALA A 1 101 ? -6.362 13.399 10.517 1.00 77.88 101 ALA A C 1
ATOM 833 O O . ALA A 1 101 ? -7.176 13.504 9.604 1.00 77.88 101 ALA A O 1
ATOM 834 N N . GLU A 1 102 ? -5.735 14.467 11.020 1.00 75.44 102 GLU A N 1
ATOM 835 C CA . GLU A 1 102 ? -5.943 15.828 10.495 1.00 75.44 102 GLU A CA 1
ATOM 836 C C . GLU A 1 102 ? -5.456 15.990 9.046 1.00 75.44 102 GLU A C 1
ATOM 838 O O . GLU A 1 102 ? -5.842 16.931 8.351 1.00 75.44 102 GLU A O 1
ATOM 843 N N . LYS A 1 103 ? -4.574 15.091 8.594 1.00 72.50 103 LYS A N 1
ATOM 844 C CA . LYS A 1 103 ? -4.004 15.075 7.248 1.00 72.50 103 LYS A CA 1
ATOM 845 C C . LYS A 1 103 ? -4.068 13.668 6.676 1.00 72.50 103 LYS A C 1
ATOM 847 O O . LYS A 1 103 ? -3.763 12.700 7.368 1.00 72.50 103 LYS A O 1
ATOM 852 N N . GLU A 1 104 ? -4.406 13.593 5.395 1.00 74.75 104 GLU A N 1
ATOM 853 C CA . GLU A 1 104 ? -4.371 12.355 4.622 1.00 74.75 104 GLU A CA 1
ATOM 854 C C . GLU A 1 104 ? -2.953 11.747 4.655 1.00 74.75 104 GLU A C 1
ATOM 856 O O . GLU A 1 104 ? -1.976 12.476 4.428 1.00 74.75 104 GLU A O 1
ATOM 861 N N . PRO A 1 105 ? -2.801 10.442 4.953 1.00 76.38 105 PRO A N 1
ATOM 862 C CA . PRO A 1 105 ? -1.496 9.795 4.965 1.00 76.38 105 PRO A CA 1
ATOM 863 C C . PRO A 1 105 ? -0.802 9.894 3.605 1.00 76.38 105 PRO A C 1
ATOM 865 O O . PRO A 1 105 ? -1.390 9.593 2.565 1.00 76.38 105 PRO A O 1
ATOM 868 N N . ALA A 1 106 ? 0.482 10.255 3.612 1.00 76.25 106 ALA A N 1
ATOM 869 C CA . ALA A 1 106 ? 1.257 10.463 2.388 1.00 76.25 106 ALA A CA 1
ATOM 870 C C . ALA A 1 106 ? 1.281 9.224 1.470 1.00 76.25 106 ALA A C 1
ATOM 872 O O . ALA A 1 106 ? 1.249 9.364 0.245 1.00 76.25 106 ALA A O 1
ATOM 873 N N . TRP A 1 107 ? 1.256 8.021 2.052 1.00 80.50 107 TRP A N 1
ATOM 874 C CA . TRP A 1 107 ? 1.281 6.769 1.302 1.00 80.50 107 TRP A CA 1
ATOM 875 C C . TRP A 1 107 ? 0.012 6.549 0.465 1.00 80.50 107 TRP A C 1
ATOM 877 O O . TRP A 1 107 ? 0.104 5.982 -0.622 1.00 80.50 107 TRP A O 1
ATOM 887 N N . GLN A 1 108 ? -1.158 7.024 0.919 1.00 81.88 108 GLN A N 1
ATOM 888 C CA . GLN A 1 108 ? -2.421 6.870 0.182 1.00 81.88 108 GLN A CA 1
ATOM 889 C C . GLN A 1 108 ? -2.364 7.650 -1.127 1.00 81.88 108 GLN A C 1
ATOM 891 O O . GLN A 1 108 ? -2.666 7.110 -2.192 1.00 81.88 108 GLN A O 1
ATOM 896 N N . LYS A 1 109 ? -1.885 8.896 -1.057 1.00 80.94 109 LYS A N 1
ATOM 897 C CA . LYS A 1 109 ? -1.676 9.737 -2.233 1.00 80.94 109 LYS A CA 1
ATOM 898 C C . LYS A 1 109 ? -0.621 9.153 -3.169 1.00 80.94 109 LYS A C 1
ATOM 900 O O . LYS A 1 109 ? -0.874 9.047 -4.364 1.00 80.94 109 LYS A O 1
ATOM 905 N N . ALA A 1 110 ? 0.528 8.733 -2.636 1.00 78.12 110 ALA A N 1
ATOM 906 C CA . ALA A 1 110 ? 1.587 8.123 -3.440 1.00 78.12 110 ALA A CA 1
ATOM 907 C C . ALA A 1 110 ? 1.088 6.872 -4.186 1.00 78.12 110 ALA A C 1
ATOM 909 O O . ALA A 1 110 ? 1.377 6.691 -5.370 1.00 78.12 110 ALA A O 1
ATOM 910 N N . TYR A 1 111 ? 0.288 6.039 -3.514 1.00 80.62 111 TYR A N 1
ATOM 911 C CA . TYR A 1 111 ? -0.294 4.840 -4.106 1.00 80.62 111 TYR A CA 1
ATOM 912 C C . TYR A 1 111 ? -1.361 5.167 -5.158 1.00 80.62 111 TYR A C 1
ATOM 914 O O . TYR A 1 111 ? -1.369 4.556 -6.225 1.00 80.62 111 TYR A O 1
ATOM 922 N N . LEU A 1 112 ? -2.236 6.146 -4.904 1.00 81.00 112 LEU A N 1
ATOM 923 C CA . LEU A 1 112 ? -3.243 6.599 -5.869 1.00 81.00 112 LEU A CA 1
ATOM 924 C C . LEU A 1 112 ? -2.606 7.187 -7.131 1.00 81.00 112 LEU A C 1
ATOM 926 O O . LEU A 1 112 ? -2.985 6.800 -8.236 1.00 81.00 112 LEU A O 1
ATOM 930 N N . ASP A 1 113 ? -1.617 8.068 -6.971 1.00 79.44 113 ASP A N 1
ATOM 931 C CA . ASP A 1 113 ? -0.884 8.673 -8.087 1.00 79.44 113 ASP A CA 1
ATOM 932 C C . ASP A 1 113 ? -0.197 7.590 -8.937 1.00 79.44 113 ASP A C 1
ATOM 934 O O . ASP A 1 113 ? -0.198 7.658 -10.170 1.00 79.44 113 ASP A O 1
ATOM 938 N N . TYR A 1 114 ? 0.345 6.552 -8.292 1.00 76.81 114 TYR A N 1
ATOM 939 C CA . TYR A 1 114 ? 0.900 5.388 -8.976 1.00 76.81 114 TYR A CA 1
ATOM 940 C C . TYR A 1 114 ? -0.170 4.569 -9.714 1.00 76.81 114 TYR A C 1
ATOM 942 O O . TYR A 1 114 ? -0.026 4.323 -10.912 1.00 76.81 114 TYR A O 1
ATOM 950 N N . MET A 1 115 ? -1.241 4.154 -9.030 1.00 77.25 115 MET A N 1
ATOM 951 C CA . MET A 1 115 ? -2.296 3.323 -9.621 1.00 77.25 115 MET A CA 1
ATOM 952 C C . MET A 1 115 ? -2.953 4.013 -10.811 1.00 77.25 115 MET A C 1
ATOM 954 O O . MET A 1 115 ? -3.246 3.366 -11.816 1.00 77.25 115 MET A O 1
ATOM 958 N N . PHE A 1 116 ? -3.133 5.332 -10.729 1.00 79.06 116 PHE A N 1
ATOM 959 C CA . PHE A 1 116 ? -3.630 6.130 -11.838 1.00 79.06 116 PHE A CA 1
ATOM 960 C C . PHE A 1 116 ? -2.697 6.049 -13.052 1.00 79.06 116 PHE A C 1
ATOM 962 O O . PHE A 1 116 ? -3.151 5.700 -14.136 1.00 79.06 116 PHE A O 1
ATOM 969 N N . ARG A 1 117 ? -1.387 6.273 -12.872 1.00 73.81 117 ARG A N 1
ATOM 970 C CA . ARG A 1 117 ? -0.394 6.154 -13.960 1.00 73.81 117 ARG A CA 1
ATOM 971 C C . ARG A 1 117 ? -0.295 4.741 -14.527 1.00 73.81 117 ARG A C 1
ATOM 973 O O . ARG A 1 117 ? -0.074 4.571 -15.720 1.00 73.81 117 ARG A O 1
ATOM 980 N N . LEU A 1 118 ? -0.436 3.722 -13.682 1.00 71.38 118 LEU A N 1
ATOM 981 C CA . LEU A 1 118 ? -0.394 2.333 -14.125 1.00 71.38 118 LEU A CA 1
ATOM 982 C C . LEU A 1 118 ? -1.583 2.009 -15.040 1.00 71.38 118 LEU A C 1
ATOM 984 O O . LEU A 1 118 ? -1.405 1.354 -16.070 1.00 71.38 118 LEU A O 1
ATOM 988 N N . LEU A 1 119 ? -2.782 2.450 -14.654 1.00 72.06 119 LEU A N 1
ATOM 989 C CA . LEU A 1 119 ? -4.031 2.160 -15.360 1.00 72.06 119 LEU A CA 1
ATOM 990 C C . LEU A 1 119 ? -4.277 3.087 -16.555 1.00 72.06 119 LEU A C 1
ATOM 992 O O . LEU A 1 119 ? -4.930 2.670 -17.513 1.00 72.06 119 LEU A O 1
ATOM 996 N N . ASP A 1 120 ? -3.733 4.303 -16.540 1.00 76.62 120 ASP A N 1
ATOM 997 C CA . ASP A 1 120 ? -3.750 5.204 -17.688 1.00 76.62 120 ASP A CA 1
ATOM 998 C C . ASP A 1 120 ? -2.718 4.777 -18.743 1.00 76.62 120 ASP A C 1
ATOM 1000 O O . ASP A 1 120 ? -1.656 5.369 -18.923 1.00 76.62 120 ASP A O 1
ATOM 1004 N N . ALA A 1 121 ? -3.062 3.731 -19.492 1.00 63.97 121 ALA A N 1
ATOM 1005 C CA . ALA A 1 121 ? -2.278 3.279 -20.638 1.00 63.97 121 ALA A CA 1
ATOM 1006 C C . ALA A 1 121 ? -2.274 4.283 -21.810 1.00 63.97 121 ALA A C 1
ATOM 1008 O O . ALA A 1 121 ? -1.555 4.072 -22.787 1.00 63.97 121 ALA A O 1
ATOM 1009 N N . SER A 1 122 ? -3.099 5.336 -21.757 1.00 71.50 122 SER A N 1
ATOM 1010 C CA . SER A 1 122 ? -3.220 6.324 -22.829 1.00 71.50 122 SER A CA 1
ATOM 1011 C C . SER A 1 122 ? -2.302 7.531 -22.643 1.00 71.50 122 SER A C 1
ATOM 1013 O O . SER A 1 122 ? -1.930 8.146 -23.646 1.00 71.50 122 SER A O 1
ATOM 1015 N N . GLY A 1 123 ? -1.914 7.835 -21.396 1.00 59.09 123 GLY A N 1
ATOM 1016 C CA . GLY A 1 123 ? -1.018 8.936 -21.037 1.00 59.09 123 GLY A CA 1
ATOM 1017 C C . GLY A 1 123 ? -1.505 10.304 -21.524 1.00 59.09 123 GLY A C 1
ATOM 1018 O O . GLY A 1 123 ? -0.677 11.170 -21.820 1.00 59.09 123 GLY A O 1
ATOM 1019 N N . LYS A 1 124 ? -2.823 10.469 -21.704 1.00 47.59 124 LYS A N 1
ATOM 1020 C CA . LYS A 1 124 ? -3.468 11.627 -22.338 1.00 47.59 124 LYS A CA 1
ATOM 1021 C C . LYS A 1 124 ? -4.618 12.174 -21.511 1.00 47.59 124 LYS A C 1
ATOM 1023 O O . LYS A 1 124 ? -5.464 11.371 -21.069 1.00 47.59 124 LYS A O 1
#

Nearest PDB structures (foldseek):
  6kth-assembly1_A  TM=8.437E-01  e=2.789E-04  Bombyx mori
  7pjd-assembly6_F  TM=7.951E-01  e=2.637E-04  Bombyx mori
  7wbo-assembly1_A  TM=7.445E-01  e=5.752E-03  Scylla paramamosain
  1nya-assembly1_A  TM=6.686E-01  e=5.725E-02  Saccharopolyspora erythraea

Sequence (124 aa):
MNLEDVIDMFPDIEPFLIRKWHYAFYTFFDLIGNDVIEWRDFQQLIDAIGAVRGMGGEDHIAARISLTDVWHSMCETMNKDYKEKITLVDWIGMWANSLTAEKEPAWQKAYLDYMFRLLDASGK